Protein AF-A0A816TPK3-F1 (afdb_monomer)

Foldseek 3Di:
DDDPPPPPPDPLVVVPDDLVVLLVVLVPDPAPVVLVVVCVVDVSSVVSSVVNPDHPDDCVVVPDPVVVVVCVVPDDDDD

Organism: Brassica napus (NCBI:txid3708)

Sequence (79 aa):
MREDRKVKGAVDKISNLPDVILQHILCFVPTTKVAISTSLLSRRWRHVWCEVQSISLDVDSLTSDPVIETLTRYTAPKT

pLDDT: mean 72.32, std 12.47, range [40.56, 89.19]

Structure (mmCIF, N/CA/C/O backbone):
data_AF-A0A816TPK3-F1
#
_entry.id   AF-A0A816TPK3-F1
#
loop_
_atom_site.group_PDB
_atom_site.id
_atom_site.type_symbol
_atom_site.label_atom_id
_atom_site.label_alt_id
_atom_site.label_comp_id
_atom_site.label_asym_id
_atom_site.label_entity_id
_atom_site.label_seq_id
_atom_site.pdbx_PDB_ins_code
_atom_site.Cartn_x
_atom_site.Cartn_y
_atom_site.Cartn_z
_atom_site.occupancy
_atom_site.B_iso_or_equiv
_atom_site.auth_seq_id
_atom_site.auth_comp_id
_atom_site.auth_asym_id
_atom_site.auth_atom_id
_atom_site.pdbx_PDB_model_num
ATOM 1 N N . MET A 1 1 ? -6.806 20.377 34.743 1.00 40.56 1 MET A N 1
ATOM 2 C CA . MET A 1 1 ? -7.531 19.358 33.956 1.00 40.56 1 MET A CA 1
ATOM 3 C C . MET A 1 1 ? -7.521 19.835 32.516 1.00 40.56 1 MET A C 1
ATOM 5 O O . MET A 1 1 ? -8.020 20.921 32.268 1.00 40.56 1 MET A O 1
ATOM 9 N N . ARG A 1 2 ? -6.807 19.149 31.618 1.00 44.41 2 ARG A N 1
ATOM 10 C CA . ARG A 1 2 ? -6.717 19.541 30.204 1.00 44.41 2 ARG A CA 1
ATOM 11 C C . ARG A 1 2 ? -7.883 18.866 29.498 1.00 44.41 2 ARG A C 1
ATOM 13 O O . ARG A 1 2 ? -7.955 17.647 29.521 1.00 44.41 2 ARG A O 1
ATOM 20 N N . GLU A 1 3 ? -8.817 19.647 28.971 1.00 46.28 3 GLU A N 1
ATOM 21 C CA . GLU A 1 3 ? -9.932 19.112 28.196 1.00 46.28 3 GLU A CA 1
ATOM 22 C C . GLU A 1 3 ? -9.405 18.394 26.958 1.00 46.28 3 GLU A C 1
ATOM 24 O O . GLU A 1 3 ? -8.911 19.017 26.014 1.00 46.28 3 GLU A O 1
ATOM 29 N N . ASP A 1 4 ? -9.541 17.070 26.973 1.00 49.31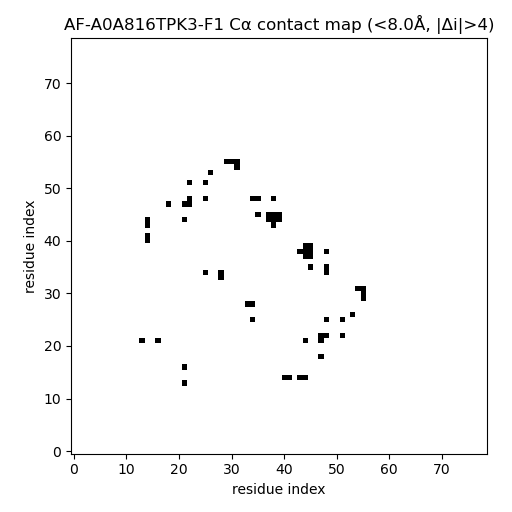 4 ASP A N 1
ATOM 30 C CA . ASP A 1 4 ? -9.443 16.207 25.809 1.00 49.31 4 ASP A CA 1
ATOM 31 C C . ASP A 1 4 ? -10.557 16.589 24.828 1.00 49.31 4 ASP A C 1
ATOM 33 O O . ASP A 1 4 ? -11.630 15.982 24.773 1.00 49.31 4 ASP A O 1
ATOM 37 N N . ARG A 1 5 ? -10.322 17.637 24.032 1.00 54.16 5 ARG A N 1
ATOM 38 C CA . ARG A 1 5 ? -11.118 17.912 22.837 1.00 54.16 5 ARG A CA 1
ATOM 39 C C . ARG A 1 5 ? -10.868 16.766 21.868 1.00 54.16 5 ARG A C 1
ATOM 41 O O . ARG A 1 5 ? -9.996 16.837 21.006 1.00 54.16 5 ARG A O 1
ATOM 48 N N . LYS A 1 6 ? -11.648 15.696 22.010 1.00 55.69 6 LYS A N 1
ATOM 49 C CA . LYS A 1 6 ? -11.798 14.662 20.994 1.00 55.69 6 LYS A CA 1
ATOM 50 C C . LYS A 1 6 ? -12.438 15.339 19.790 1.00 55.69 6 LYS A C 1
ATOM 52 O O . LYS A 1 6 ? -13.660 15.400 19.671 1.00 55.69 6 LYS A O 1
ATOM 57 N N . VAL A 1 7 ? -11.597 15.907 18.925 1.00 61.44 7 VAL A N 1
ATOM 58 C CA . VAL A 1 7 ? -11.974 16.268 17.562 1.00 61.44 7 VAL A CA 1
ATOM 59 C C . VAL A 1 7 ? -12.711 15.041 17.041 1.00 61.44 7 VAL A C 1
ATOM 61 O O . VAL A 1 7 ? -12.149 13.943 17.056 1.00 61.44 7 VAL A O 1
ATOM 64 N N . LYS A 1 8 ? -13.994 15.186 16.688 1.00 58.41 8 LYS A N 1
ATOM 65 C CA . LYS A 1 8 ? -14.725 14.160 15.940 1.00 58.41 8 LYS A CA 1
ATOM 66 C C . LYS A 1 8 ? -14.023 14.076 14.589 1.00 58.41 8 LYS A C 1
ATOM 68 O O . LYS A 1 8 ? -14.406 14.750 13.640 1.00 58.41 8 LYS A O 1
ATOM 73 N N . GLY A 1 9 ? -12.900 13.361 14.577 1.00 61.34 9 GLY A N 1
ATOM 74 C CA . GLY A 1 9 ? -12.062 13.166 13.417 1.00 61.34 9 GLY A CA 1
ATOM 75 C C . GLY A 1 9 ? -12.940 12.578 12.338 1.00 61.34 9 GLY A C 1
ATOM 76 O O . GLY A 1 9 ? -13.763 11.702 12.624 1.00 61.34 9 GLY A O 1
ATOM 77 N N . ALA A 1 10 ? -12.810 13.113 11.127 1.00 68.88 10 ALA A N 1
ATOM 78 C CA . ALA A 1 10 ? -13.397 12.508 9.948 1.00 68.88 10 ALA A CA 1
ATOM 79 C C . ALA A 1 10 ? -13.180 10.993 10.039 1.00 68.88 10 ALA A C 1
ATOM 81 O O . ALA A 1 10 ? -12.057 10.548 10.281 1.00 68.88 10 ALA A O 1
ATOM 82 N N . VAL A 1 11 ? -14.269 10.223 9.959 1.00 76.06 11 VAL A N 1
ATOM 83 C CA . VAL A 1 11 ? -14.202 8.762 10.037 1.00 76.06 11 VAL A CA 1
ATOM 84 C C . VAL A 1 11 ? -13.168 8.317 9.013 1.00 76.06 11 VAL A C 1
ATOM 86 O O . VAL A 1 11 ? -13.327 8.610 7.828 1.00 76.06 11 VAL A O 1
ATOM 89 N N . ASP A 1 12 ? -12.101 7.662 9.466 1.00 76.50 12 ASP A N 1
ATOM 90 C CA . ASP A 1 12 ? -11.048 7.172 8.584 1.00 76.50 12 ASP A CA 1
ATOM 91 C C . ASP A 1 12 ? -11.598 5.984 7.789 1.00 76.50 12 ASP A C 1
ATOM 93 O O . ASP A 1 12 ? -11.499 4.821 8.180 1.00 76.50 12 ASP A O 1
ATOM 97 N N . LYS A 1 13 ? -12.300 6.298 6.700 1.00 84.88 13 LYS A N 1
ATOM 98 C CA . LYS A 1 13 ? -12.998 5.317 5.868 1.00 84.88 13 LYS A CA 1
ATOM 99 C C . LYS A 1 13 ? -12.025 4.349 5.214 1.00 84.88 13 LYS A C 1
ATOM 101 O O . LYS A 1 13 ? -12.401 3.207 4.995 1.00 84.88 13 LYS A O 1
ATOM 106 N N . ILE A 1 14 ? -10.799 4.793 4.933 1.00 84.56 14 ILE A N 1
ATOM 107 C CA . ILE A 1 14 ? -9.811 3.967 4.247 1.00 84.56 14 ILE A CA 1
ATOM 108 C C . ILE A 1 14 ? -9.239 2.940 5.227 1.00 84.56 14 ILE A C 1
ATOM 110 O O . ILE A 1 14 ? -9.250 1.754 4.923 1.00 84.56 14 ILE A O 1
ATOM 114 N N . SER A 1 15 ? -8.874 3.337 6.452 1.00 80.94 15 SER A N 1
ATOM 115 C CA . SER A 1 15 ? -8.425 2.380 7.483 1.00 80.94 15 SER A CA 1
ATOM 116 C C . SER A 1 15 ? -9.522 1.431 7.992 1.00 80.94 15 SER A C 1
ATOM 118 O O . SER A 1 15 ? -9.210 0.434 8.646 1.00 80.94 15 SER A O 1
ATOM 120 N N . ASN A 1 16 ? -10.799 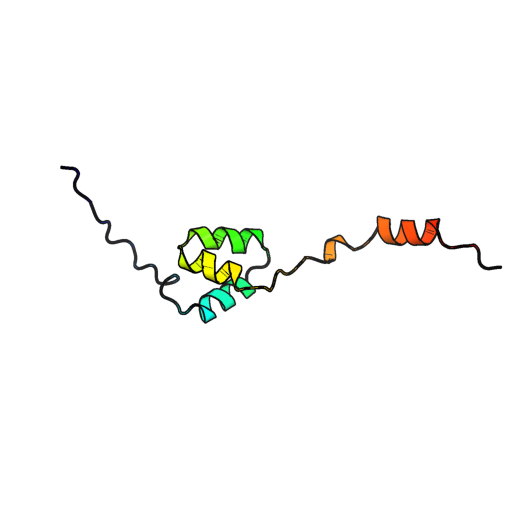1.724 7.722 1.00 86.00 16 ASN A N 1
ATOM 121 C CA . ASN A 1 16 ? -11.922 0.834 8.036 1.00 86.00 16 ASN A CA 1
ATOM 122 C C . ASN A 1 16 ? -12.156 -0.256 6.977 1.00 86.00 16 ASN A C 1
ATOM 124 O O . ASN A 1 16 ? -12.958 -1.158 7.214 1.00 86.00 16 ASN A O 1
ATOM 128 N N . LEU A 1 17 ? -11.469 -0.207 5.833 1.00 89.19 17 LEU A N 1
ATOM 129 C CA . LEU A 1 17 ? -11.583 -1.243 4.810 1.00 89.19 17 LEU A CA 1
ATOM 130 C C . LEU A 1 17 ? -10.963 -2.576 5.281 1.00 89.19 17 LEU A C 1
ATOM 132 O O . LEU A 1 17 ? -10.098 -2.596 6.168 1.00 89.19 17 LEU A O 1
ATOM 136 N N . PRO A 1 18 ? -11.394 -3.714 4.708 1.00 88.38 18 PRO A N 1
ATOM 137 C CA . PRO A 1 18 ? -10.730 -4.999 4.906 1.00 88.38 18 PRO A CA 1
ATOM 138 C C . PRO A 1 18 ? -9.289 -4.971 4.389 1.00 88.38 18 PRO A C 1
ATOM 140 O O . PRO A 1 18 ? -9.005 -4.317 3.383 1.00 88.38 18 PRO A O 1
ATOM 143 N N . ASP A 1 19 ? -8.400 -5.736 5.025 1.00 85.25 19 ASP A N 1
ATOM 144 C CA . ASP A 1 19 ? -6.971 -5.753 4.679 1.00 85.25 19 ASP A CA 1
ATOM 145 C C . ASP A 1 19 ? -6.730 -6.150 3.216 1.00 85.25 19 ASP A C 1
ATOM 147 O O . ASP A 1 19 ? -5.882 -5.557 2.564 1.00 85.25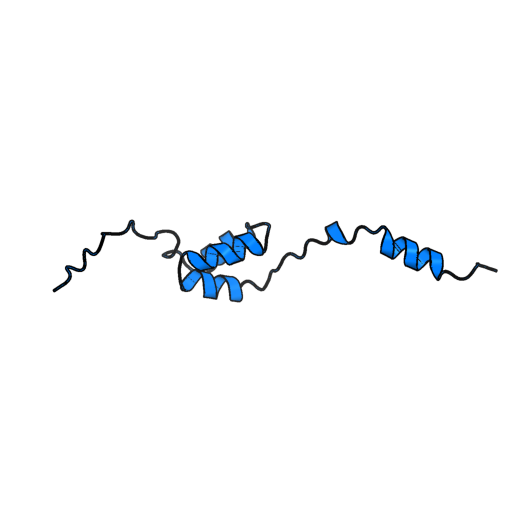 19 ASP A O 1
ATOM 151 N N . VAL A 1 20 ? -7.553 -7.037 2.647 1.00 86.25 20 VAL A N 1
ATOM 152 C CA . VAL A 1 20 ? -7.494 -7.421 1.221 1.00 86.25 20 VAL A CA 1
ATOM 153 C C . VAL A 1 20 ? -7.613 -6.210 0.287 1.00 86.25 20 VAL A C 1
ATOM 155 O O . VAL A 1 20 ? -6.898 -6.117 -0.708 1.00 86.25 20 VAL A O 1
ATOM 158 N N . ILE A 1 21 ? -8.484 -5.248 0.608 1.00 88.19 21 ILE A N 1
ATOM 159 C CA . ILE A 1 21 ? -8.647 -4.030 -0.198 1.00 88.19 21 ILE A CA 1
ATOM 160 C C . ILE A 1 21 ? -7.440 -3.110 -0.019 1.00 88.19 21 ILE A C 1
ATOM 162 O O . ILE A 1 21 ? -6.975 -2.510 -0.985 1.00 88.19 21 ILE A O 1
ATOM 166 N N . LEU A 1 22 ? -6.899 -3.032 1.198 1.00 86.75 22 LEU A N 1
ATOM 167 C CA . LEU A 1 22 ? -5.684 -2.270 1.483 1.00 86.75 22 LEU A CA 1
ATOM 168 C C . LEU A 1 22 ? -4.475 -2.837 0.722 1.00 86.75 22 LEU A C 1
ATOM 170 O O . LEU A 1 22 ? -3.737 -2.072 0.108 1.00 86.75 22 LEU A O 1
ATOM 174 N N . GLN A 1 23 ? -4.315 -4.163 0.685 1.00 84.69 23 GLN A N 1
ATOM 175 C CA . GLN A 1 23 ? -3.292 -4.837 -0.123 1.00 84.69 23 GLN A CA 1
ATOM 176 C C . GLN A 1 23 ? -3.468 -4.513 -1.606 1.00 84.69 23 GLN A C 1
ATOM 178 O O . GLN A 1 23 ? -2.498 -4.196 -2.288 1.00 84.69 23 GLN A O 1
ATOM 183 N N . HIS A 1 24 ? -4.709 -4.523 -2.097 1.00 85.31 24 HIS A N 1
ATOM 184 C CA . HIS A 1 24 ? -4.995 -4.197 -3.489 1.00 85.31 24 HIS A CA 1
ATOM 185 C C . HIS A 1 24 ? -4.608 -2.753 -3.833 1.00 85.31 24 HIS A C 1
ATOM 187 O O . HIS A 1 24 ? -3.971 -2.521 -4.854 1.00 85.31 24 HIS A O 1
ATOM 193 N N . ILE A 1 25 ? -4.908 -1.793 -2.950 1.00 86.25 25 ILE A N 1
ATOM 194 C CA . ILE A 1 25 ? -4.465 -0.398 -3.090 1.00 86.25 25 ILE A CA 1
ATOM 195 C C . ILE A 1 25 ? -2.935 -0.323 -3.147 1.00 86.25 25 ILE A C 1
ATOM 197 O O . ILE A 1 25 ? -2.401 0.369 -4.009 1.00 86.25 25 ILE A O 1
ATOM 201 N N . LEU A 1 26 ? -2.232 -1.049 -2.271 1.00 81.75 26 LEU A N 1
ATOM 202 C CA . LEU A 1 26 ? -0.766 -1.087 -2.250 1.00 81.75 26 LEU A CA 1
ATOM 203 C C . LEU A 1 26 ? -0.167 -1.690 -3.526 1.00 81.75 26 LEU A C 1
ATOM 205 O O . LEU A 1 26 ? 0.861 -1.199 -3.981 1.00 81.75 26 LEU A O 1
ATOM 209 N N . CYS A 1 27 ? -0.815 -2.680 -4.145 1.00 80.88 27 CYS A N 1
ATOM 210 C CA . CYS A 1 27 ? -0.385 -3.228 -5.437 1.00 80.88 27 CYS A CA 1
ATOM 211 C C . CYS A 1 27 ? -0.448 -2.204 -6.580 1.00 80.88 27 CYS A C 1
ATOM 213 O O . CYS A 1 27 ? 0.297 -2.331 -7.548 1.00 80.88 27 CYS A O 1
ATOM 215 N N . PHE A 1 28 ? -1.306 -1.184 -6.483 1.00 81.38 28 PHE A N 1
ATOM 216 C CA . PHE A 1 28 ? -1.348 -0.086 -7.455 1.00 81.38 28 PHE A CA 1
ATOM 217 C C . PHE A 1 28 ? -0.305 1.003 -7.186 1.00 81.38 28 PHE A C 1
ATOM 219 O O . PHE A 1 28 ? -0.179 1.935 -7.981 1.00 81.38 28 PHE A O 1
ATOM 226 N N . VAL A 1 29 ? 0.435 0.926 -6.077 1.00 80.00 29 VAL A N 1
ATOM 227 C CA . VAL A 1 29 ? 1.455 1.918 -5.750 1.00 80.00 29 VAL A CA 1
ATOM 228 C C . VAL A 1 29 ? 2.753 1.574 -6.493 1.00 80.00 29 VAL A C 1
ATOM 230 O O . VAL A 1 29 ? 3.360 0.547 -6.198 1.00 80.00 29 VAL A O 1
ATOM 233 N N . PRO A 1 30 ? 3.243 2.439 -7.404 1.00 69.44 30 PRO A N 1
ATOM 234 C CA . PRO A 1 30 ? 4.370 2.095 -8.278 1.00 69.44 30 PRO A CA 1
ATOM 235 C C . PRO A 1 30 ? 5.711 1.965 -7.552 1.00 69.44 30 PRO A C 1
ATOM 237 O O . PRO A 1 30 ? 6.644 1.369 -8.072 1.00 69.44 30 PRO A O 1
ATOM 240 N N . THR A 1 31 ? 5.851 2.584 -6.376 1.00 74.31 31 THR A N 1
ATOM 241 C CA . THR A 1 31 ? 7.135 2.663 -5.673 1.00 74.31 31 THR A CA 1
ATOM 242 C C . THR A 1 31 ? 7.008 2.267 -4.214 1.00 74.31 31 THR A C 1
ATOM 244 O O . THR A 1 31 ? 6.120 2.714 -3.483 1.00 74.31 31 THR A O 1
ATOM 247 N N . THR A 1 32 ? 7.991 1.498 -3.752 1.00 77.12 32 THR A N 1
ATOM 248 C CA . THR A 1 32 ? 8.125 1.080 -2.351 1.00 77.12 32 THR A CA 1
ATOM 249 C C . THR A 1 32 ? 8.134 2.266 -1.386 1.00 77.12 32 THR A C 1
ATOM 251 O O . THR A 1 32 ? 7.556 2.183 -0.309 1.00 77.12 32 THR A O 1
ATOM 254 N N . LYS A 1 33 ? 8.706 3.414 -1.776 1.00 80.44 33 LYS A N 1
ATOM 255 C CA . LYS A 1 33 ? 8.688 4.647 -0.966 1.00 80.44 33 LYS A CA 1
ATOM 256 C C . LYS A 1 33 ? 7.274 5.153 -0.679 1.00 80.44 33 LYS A C 1
ATOM 258 O O . LYS A 1 33 ? 6.986 5.530 0.456 1.00 80.44 33 LYS A O 1
ATOM 263 N N . VAL A 1 34 ? 6.406 5.175 -1.689 1.00 80.06 34 VAL A N 1
ATOM 264 C CA . VAL A 1 34 ? 5.020 5.637 -1.525 1.00 80.06 34 VAL A CA 1
ATOM 265 C C . VAL A 1 34 ? 4.213 4.601 -0.749 1.00 80.06 34 VAL A C 1
ATOM 267 O O . VAL A 1 34 ? 3.409 4.955 0.102 1.00 80.06 34 VAL A O 1
ATOM 270 N N . ALA A 1 35 ? 4.481 3.314 -0.949 1.00 80.75 35 ALA A N 1
ATOM 271 C CA . ALA A 1 35 ? 3.810 2.277 -0.183 1.00 80.75 35 ALA A CA 1
ATOM 272 C C . ALA A 1 35 ? 4.197 2.336 1.312 1.00 80.75 35 ALA A C 1
ATOM 274 O O . ALA A 1 35 ? 3.323 2.307 2.177 1.00 80.75 35 ALA A O 1
ATOM 275 N N . ILE A 1 36 ? 5.474 2.576 1.635 1.00 80.62 36 ILE A N 1
ATOM 276 C CA . ILE A 1 36 ? 5.938 2.802 3.015 1.00 80.62 36 ILE A CA 1
ATOM 277 C C . ILE A 1 36 ? 5.296 4.054 3.623 1.00 80.62 36 ILE A C 1
ATOM 279 O O . ILE A 1 36 ? 4.949 4.037 4.805 1.00 80.62 36 ILE A O 1
ATOM 283 N N . SER A 1 37 ? 5.096 5.133 2.861 1.00 84.25 37 SER A N 1
ATOM 284 C CA . SER A 1 37 ? 4.472 6.346 3.408 1.00 84.25 37 SER A CA 1
ATOM 285 C C . SER A 1 37 ? 3.013 6.116 3.818 1.00 84.25 37 SER A C 1
ATOM 287 O O . SER A 1 37 ? 2.571 6.690 4.814 1.00 84.25 37 SER A O 1
ATOM 289 N N . THR A 1 38 ? 2.292 5.194 3.165 1.00 84.75 38 THR A N 1
ATOM 290 C CA . THR A 1 38 ? 0.938 4.802 3.602 1.00 84.75 38 THR A CA 1
ATOM 291 C C . THR A 1 38 ? 0.916 4.114 4.972 1.00 84.75 38 THR A C 1
ATOM 293 O O . THR A 1 38 ? -0.096 4.170 5.665 1.00 84.75 38 THR A O 1
ATOM 296 N N . SER A 1 39 ? 2.039 3.560 5.453 1.00 83.75 39 SER A N 1
ATOM 297 C CA . SER A 1 39 ? 2.132 2.998 6.813 1.00 83.75 39 SER A CA 1
ATOM 298 C C . SER A 1 39 ? 1.947 4.042 7.925 1.00 83.75 39 SER A C 1
ATOM 300 O O . SER A 1 39 ? 1.748 3.681 9.088 1.00 83.75 39 SER A O 1
ATOM 302 N N . LEU A 1 40 ? 1.993 5.333 7.576 1.00 84.75 40 LEU A N 1
ATOM 303 C CA . LEU A 1 40 ? 1.727 6.452 8.477 1.00 84.75 40 LEU A CA 1
ATOM 304 C C . LEU A 1 40 ? 0.227 6.729 8.665 1.00 84.75 40 LEU A C 1
ATOM 306 O O . LEU A 1 40 ? -0.126 7.400 9.633 1.00 84.75 40 LEU A O 1
ATOM 310 N N . LEU A 1 41 ? -0.650 6.215 7.788 1.00 81.69 41 LEU A N 1
ATOM 311 C CA . LEU A 1 41 ? -2.099 6.452 7.870 1.00 81.69 41 LEU A CA 1
ATOM 312 C C . LEU A 1 41 ? -2.701 5.810 9.126 1.00 81.69 41 LEU A C 1
ATOM 314 O O . LEU A 1 41 ? -3.474 6.440 9.841 1.00 81.69 41 LEU A O 1
ATOM 318 N N . SER A 1 42 ? -2.326 4.562 9.427 1.00 83.81 42 SER A N 1
ATOM 319 C CA . SER A 1 42 ? -2.666 3.919 10.699 1.00 83.81 42 SER A CA 1
ATOM 320 C C . SER A 1 42 ? -1.798 2.691 10.982 1.00 83.81 42 SER A C 1
ATOM 322 O O . SER A 1 42 ? -1.112 2.160 10.108 1.00 83.81 42 SER A O 1
ATOM 324 N N . ARG A 1 43 ? -1.876 2.177 12.218 1.00 83.50 43 ARG A N 1
ATOM 325 C CA . ARG A 1 43 ? -1.189 0.938 12.627 1.00 83.50 43 ARG A CA 1
ATOM 326 C C . ARG A 1 43 ? -1.546 -0.269 11.750 1.00 83.50 43 ARG A C 1
ATOM 328 O O . ARG A 1 43 ? -0.733 -1.181 11.651 1.00 83.50 43 ARG A O 1
ATOM 335 N N . ARG A 1 44 ? -2.733 -0.291 11.128 1.00 85.00 44 ARG A N 1
ATOM 336 C CA . ARG A 1 44 ? -3.144 -1.385 10.230 1.00 85.00 44 ARG A CA 1
ATOM 337 C C . ARG A 1 44 ? -2.354 -1.371 8.927 1.00 85.00 44 ARG A C 1
ATOM 339 O O . ARG A 1 44 ? -1.809 -2.401 8.561 1.00 85.00 44 ARG A O 1
ATOM 346 N N . TRP A 1 45 ? -2.183 -0.208 8.300 1.00 87.69 45 TRP A N 1
ATOM 347 C CA . TRP A 1 45 ? -1.417 -0.076 7.052 1.00 87.69 45 TRP A CA 1
ATOM 348 C C . TRP A 1 45 ? 0.026 -0.553 7.179 1.00 87.69 45 TRP A C 1
ATOM 350 O O . TRP A 1 45 ? 0.569 -1.123 6.240 1.00 87.69 45 TRP A O 1
ATOM 360 N N . ARG A 1 46 ? 0.641 -0.378 8.354 1.00 84.62 46 ARG A N 1
ATOM 361 C CA . ARG A 1 46 ? 1.976 -0.920 8.632 1.00 84.62 46 ARG A CA 1
ATOM 362 C C . ARG A 1 46 ? 2.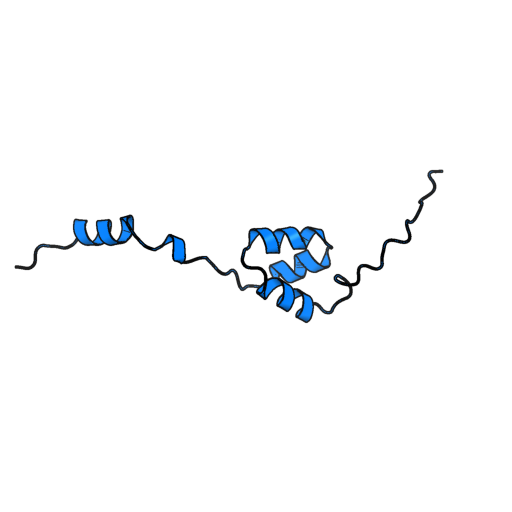016 -2.452 8.572 1.00 84.62 46 ARG A C 1
ATOM 364 O O . ARG A 1 46 ? 2.977 -2.991 8.037 1.00 84.62 46 ARG A O 1
ATOM 371 N N . HIS A 1 47 ? 1.006 -3.134 9.112 1.00 84.00 47 HIS A N 1
ATOM 372 C CA . HIS A 1 47 ? 0.931 -4.598 9.049 1.00 84.00 47 HIS A CA 1
ATOM 373 C C . HIS A 1 47 ? 0.662 -5.072 7.623 1.00 84.00 47 HIS A C 1
ATOM 375 O O . HIS A 1 47 ? 1.388 -5.925 7.127 1.00 84.00 47 HIS A O 1
ATOM 381 N 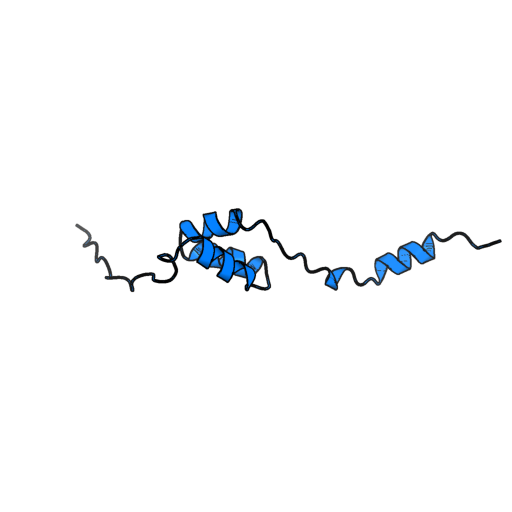N . VAL A 1 48 ? -0.298 -4.442 6.940 1.00 84.88 48 VAL A N 1
ATOM 382 C CA . VAL A 1 48 ? -0.655 -4.791 5.561 1.00 84.88 48 VAL A CA 1
ATOM 383 C C . VAL A 1 48 ? 0.536 -4.618 4.613 1.00 84.88 48 VAL A C 1
ATOM 385 O O . VAL A 1 48 ? 0.804 -5.498 3.806 1.00 84.88 48 VAL A O 1
ATOM 388 N N . TRP A 1 49 ? 1.298 -3.527 4.742 1.00 78.38 49 TRP A N 1
ATOM 389 C CA . TRP A 1 49 ? 2.524 -3.325 3.964 1.00 78.38 49 TRP A CA 1
ATOM 390 C C . TRP A 1 49 ? 3.558 -4.441 4.180 1.00 78.38 49 TRP A C 1
ATOM 392 O O . TRP A 1 49 ? 4.142 -4.912 3.211 1.00 78.38 49 TRP A O 1
ATOM 402 N N . CYS A 1 50 ? 3.770 -4.8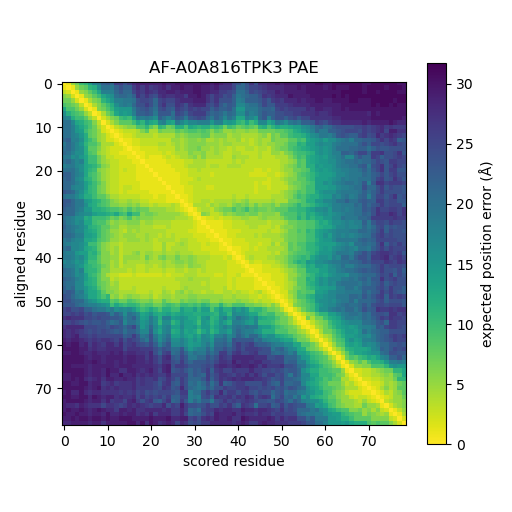94 5.420 1.00 72.75 50 CYS A N 1
ATOM 403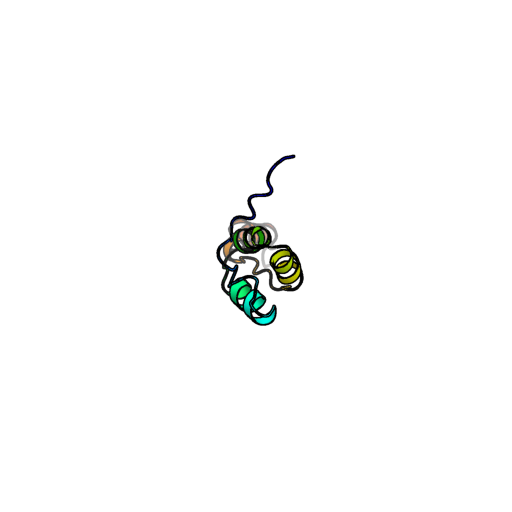 C CA . CYS A 1 50 ? 4.691 -6.004 5.692 1.00 72.75 50 CYS A CA 1
ATOM 404 C C . CYS A 1 50 ? 4.209 -7.349 5.125 1.00 72.75 50 CYS A C 1
ATOM 406 O O . CYS A 1 50 ? 5.037 -8.210 4.836 1.00 72.75 50 CYS A O 1
ATOM 408 N N . GLU A 1 51 ? 2.897 -7.547 4.987 1.00 73.31 51 GLU A N 1
ATOM 409 C CA . GLU A 1 51 ? 2.323 -8.767 4.405 1.00 73.31 51 GLU A CA 1
ATOM 410 C C . GLU A 1 51 ? 2.378 -8.785 2.873 1.00 73.31 51 GLU A C 1
ATOM 412 O O . GLU A 1 51 ? 2.463 -9.858 2.273 1.00 73.31 51 GLU A O 1
ATOM 417 N N . VAL A 1 52 ? 2.372 -7.617 2.222 1.00 68.06 52 VAL A N 1
ATOM 418 C CA . VAL A 1 52 ? 2.531 -7.507 0.767 1.00 68.06 52 VAL A CA 1
ATOM 419 C C . VAL A 1 52 ? 3.995 -7.784 0.402 1.00 68.06 52 VAL A C 1
ATOM 421 O O . VAL A 1 52 ? 4.818 -6.885 0.266 1.00 68.06 52 VAL A O 1
ATOM 424 N N . GLN A 1 53 ? 4.327 -9.061 0.199 1.00 60.19 53 GLN A N 1
ATOM 425 C CA . GLN A 1 53 ? 5.649 -9.535 -0.249 1.00 60.19 53 GLN A CA 1
ATOM 426 C C . GLN A 1 53 ? 5.990 -9.175 -1.712 1.00 60.19 53 GLN A C 1
ATOM 428 O O . GLN A 1 53 ? 6.997 -9.631 -2.249 1.00 60.19 53 GLN A O 1
ATOM 433 N N . SER A 1 54 ? 5.178 -8.355 -2.381 1.00 59.44 54 SER A N 1
ATOM 434 C CA . SER A 1 54 ? 5.383 -7.952 -3.774 1.00 59.44 54 SER A CA 1
ATOM 435 C C . SER A 1 54 ? 6.118 -6.612 -3.846 1.00 59.44 54 SER A C 1
ATOM 437 O O . SER A 1 54 ? 5.544 -5.581 -4.196 1.00 59.44 54 SER A O 1
ATOM 439 N N . ILE A 1 55 ? 7.409 -6.620 -3.515 1.00 58.19 55 ILE A N 1
ATOM 440 C CA . ILE A 1 55 ? 8.308 -5.522 -3.879 1.00 58.19 55 ILE A CA 1
ATOM 441 C C . ILE A 1 55 ? 8.590 -5.648 -5.381 1.00 58.19 55 ILE A C 1
ATOM 443 O O . ILE A 1 55 ? 9.335 -6.525 -5.813 1.00 58.19 55 ILE A O 1
ATOM 447 N N . SER A 1 56 ? 7.979 -4.771 -6.180 1.00 59.84 56 SER A N 1
ATOM 448 C CA . SER A 1 56 ? 8.414 -4.523 -7.555 1.00 59.84 56 SER A CA 1
ATOM 449 C C . SER A 1 56 ? 9.782 -3.844 -7.482 1.00 59.84 56 SER A C 1
ATOM 451 O O . SER A 1 56 ? 9.903 -2.681 -7.090 1.00 59.84 56 SER A O 1
ATOM 453 N N . LEU A 1 57 ? 10.831 -4.621 -7.750 1.00 56.00 57 LEU A N 1
ATOM 454 C CA . LEU A 1 57 ? 12.155 -4.084 -8.020 1.00 56.00 57 LEU A CA 1
ATOM 455 C C . LEU A 1 57 ? 12.140 -3.601 -9.463 1.00 56.00 57 LEU A C 1
ATOM 457 O O . LEU A 1 57 ? 11.887 -4.386 -10.374 1.00 56.00 57 LEU A O 1
ATOM 461 N N . ASP A 1 58 ? 12.363 -2.308 -9.644 1.00 62.31 58 ASP A N 1
ATOM 462 C CA . ASP A 1 58 ? 12.483 -1.710 -10.962 1.00 62.31 58 ASP A CA 1
ATOM 463 C C . ASP A 1 58 ? 13.764 -2.237 -11.627 1.00 62.31 58 ASP A C 1
ATOM 465 O O . ASP A 1 58 ? 14.881 -1.884 -11.243 1.00 62.31 58 ASP A O 1
ATOM 469 N N . VAL A 1 59 ? 13.597 -3.175 -12.561 1.00 59.16 59 VAL A N 1
ATOM 470 C CA . VAL A 1 59 ? 14.687 -3.804 -13.327 1.00 59.16 59 VAL A CA 1
ATOM 471 C C . VAL A 1 59 ? 15.167 -2.877 -14.452 1.00 59.16 59 VAL A C 1
ATOM 473 O O . VAL A 1 59 ? 16.166 -3.176 -15.098 1.00 59.16 59 VAL A O 1
ATOM 476 N N . ASP A 1 60 ? 14.550 -1.710 -14.657 1.00 58.34 60 ASP A N 1
ATOM 477 C CA . ASP A 1 60 ? 15.004 -0.770 -15.688 1.00 58.34 60 ASP A CA 1
ATOM 478 C C . ASP A 1 60 ? 16.342 -0.097 -15.340 1.00 58.34 60 ASP A C 1
ATOM 480 O O . ASP A 1 60 ? 17.043 0.375 -16.230 1.00 58.34 60 ASP A O 1
ATOM 484 N N . SER A 1 61 ? 16.807 -0.138 -14.082 1.00 57.53 61 SER A N 1
ATOM 485 C CA . SER A 1 61 ? 18.170 0.323 -13.765 1.00 57.53 61 SER A CA 1
ATOM 486 C C . SER A 1 61 ? 19.269 -0.678 -14.155 1.00 57.53 61 SER A C 1
ATOM 488 O O . SER A 1 61 ? 20.452 -0.371 -14.002 1.00 57.53 61 SER A O 1
ATOM 490 N N . LEU A 1 62 ? 18.914 -1.891 -14.600 1.00 54.84 62 LEU A N 1
ATOM 491 C CA . LEU A 1 62 ? 19.869 -2.930 -15.007 1.00 54.84 62 LEU A CA 1
ATOM 492 C C . LEU A 1 62 ? 20.125 -2.958 -16.515 1.00 54.84 62 LEU A C 1
ATOM 494 O O . LEU A 1 62 ? 20.943 -3.761 -16.964 1.00 54.84 62 LEU A O 1
ATOM 498 N N . THR A 1 63 ? 19.502 -2.078 -17.300 1.00 55.16 63 THR A N 1
ATOM 499 C CA . THR A 1 63 ? 19.905 -1.815 -18.689 1.00 55.16 63 THR A CA 1
ATOM 500 C C . THR A 1 63 ? 21.136 -0.890 -18.665 1.00 55.16 63 THR A C 1
ATOM 502 O O . THR A 1 63 ? 21.026 0.321 -18.786 1.00 55.16 63 THR A O 1
ATOM 505 N N . SER A 1 64 ? 22.269 -1.352 -18.134 1.00 57.84 64 SER A N 1
ATOM 506 C CA . SER A 1 64 ? 23.362 -2.034 -18.850 1.00 57.84 64 SER A CA 1
ATOM 507 C C . SER A 1 64 ? 24.124 -1.150 -19.836 1.00 57.84 64 SER A C 1
ATOM 509 O O . SER A 1 64 ? 24.103 -1.392 -21.035 1.00 57.84 64 SER A O 1
ATOM 511 N N . ASP A 1 65 ? 24.923 -0.242 -19.281 1.00 59.75 65 ASP A N 1
ATOM 512 C 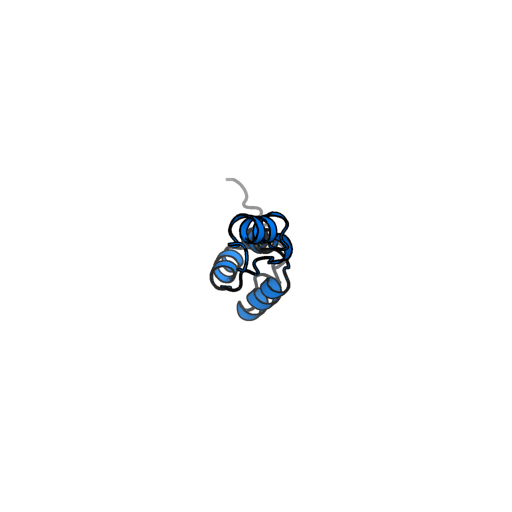CA . ASP A 1 65 ? 26.272 0.023 -19.792 1.00 59.75 65 ASP A CA 1
ATOM 513 C C . ASP A 1 65 ? 27.332 -0.902 -19.138 1.00 59.75 65 ASP A C 1
ATOM 515 O O . ASP A 1 65 ? 28.090 -1.547 -19.866 1.00 59.75 65 ASP A O 1
ATOM 519 N N . PRO A 1 66 ? 27.372 -1.117 -17.800 1.00 61.88 66 PRO A N 1
ATOM 520 C CA . PRO A 1 66 ? 28.496 -1.841 -17.197 1.00 61.88 66 PRO A CA 1
ATOM 521 C C . PRO A 1 66 ? 28.452 -3.362 -17.408 1.00 61.88 66 PRO A C 1
ATOM 523 O O . PRO A 1 66 ? 29.503 -3.990 -17.504 1.00 61.88 66 PRO A O 1
ATOM 526 N N . VAL A 1 67 ? 27.273 -3.993 -17.502 1.00 71.50 67 VAL A N 1
ATOM 527 C CA . VAL A 1 67 ? 27.193 -5.465 -17.637 1.00 71.50 67 VAL A CA 1
ATOM 528 C C . VAL A 1 67 ? 27.704 -5.912 -19.008 1.00 71.50 67 VAL A C 1
ATOM 530 O O . VAL A 1 67 ? 28.529 -6.821 -19.092 1.00 71.50 67 VAL A O 1
ATOM 533 N N . ILE A 1 68 ? 27.299 -5.230 -20.082 1.00 65.25 68 ILE A N 1
ATOM 534 C CA . ILE A 1 68 ? 27.789 -5.514 -21.440 1.00 65.25 68 ILE A CA 1
ATOM 535 C C . ILE A 1 68 ? 29.291 -5.197 -21.543 1.00 65.25 68 ILE A C 1
ATOM 537 O O . ILE A 1 68 ? 30.041 -5.956 -22.161 1.00 65.25 68 ILE A O 1
ATOM 541 N N . GLU A 1 69 ? 29.769 -4.145 -20.869 1.00 69.56 69 GLU A N 1
ATOM 542 C CA . GLU A 1 69 ? 31.202 -3.842 -20.788 1.00 69.56 69 GLU A CA 1
ATOM 543 C C . GLU A 1 69 ? 31.992 -4.949 -20.063 1.00 69.56 69 GLU A C 1
ATOM 545 O O . GLU A 1 69 ? 33.068 -5.351 -20.506 1.00 69.56 69 GLU A O 1
ATOM 550 N N . THR A 1 70 ? 31.456 -5.524 -18.980 1.00 76.38 70 THR A N 1
ATOM 551 C CA . THR A 1 70 ? 32.125 -6.653 -18.307 1.00 76.38 70 THR A CA 1
ATOM 552 C C . THR A 1 70 ? 32.179 -7.899 -19.188 1.00 76.38 70 THR A C 1
ATOM 554 O O . THR A 1 70 ? 33.210 -8.569 -19.235 1.00 76.38 70 THR A O 1
ATOM 557 N N . LEU A 1 71 ? 31.121 -8.183 -19.951 1.00 72.06 71 LEU A N 1
ATOM 558 C CA . LEU A 1 71 ? 31.096 -9.330 -20.859 1.00 72.06 71 LEU A CA 1
ATOM 559 C C . LEU A 1 71 ? 32.055 -9.148 -22.042 1.00 72.06 71 LEU A C 1
ATOM 561 O O . LEU A 1 71 ? 32.690 -10.115 -22.463 1.00 72.06 71 LEU A O 1
ATOM 565 N N . THR A 1 72 ? 32.222 -7.921 -22.541 1.00 72.12 72 THR A N 1
ATOM 566 C CA . THR A 1 72 ? 33.205 -7.624 -23.596 1.00 72.12 72 THR A CA 1
ATOM 567 C C . THR A 1 72 ? 34.643 -7.665 -23.077 1.00 72.12 72 THR A C 1
ATOM 569 O O . THR A 1 72 ? 35.511 -8.180 -23.778 1.00 72.12 72 THR A O 1
ATOM 572 N N . ARG A 1 73 ? 34.909 -7.230 -21.836 1.00 73.56 73 ARG A N 1
ATOM 573 C CA . ARG A 1 73 ? 36.258 -7.260 -21.238 1.00 73.56 73 ARG A CA 1
ATOM 574 C C . ARG A 1 73 ? 36.783 -8.673 -20.960 1.00 73.56 73 ARG A C 1
ATOM 576 O O . ARG A 1 73 ? 37.988 -8.890 -21.036 1.00 73.56 73 ARG A O 1
ATOM 583 N N . TYR A 1 74 ? 35.900 -9.616 -20.630 1.00 74.75 74 TYR A N 1
ATOM 584 C CA . TYR A 1 74 ? 36.282 -10.984 -20.250 1.00 74.75 74 TYR A CA 1
ATOM 585 C C . TYR A 1 74 ? 35.977 -12.049 -21.314 1.00 74.75 74 TYR A C 1
ATOM 587 O O . TYR A 1 74 ? 36.255 -13.228 -21.088 1.00 74.75 74 TYR A O 1
ATOM 595 N N . THR A 1 75 ? 35.442 -11.678 -22.481 1.00 82.62 75 THR A N 1
ATOM 596 C CA . THR A 1 75 ? 35.272 -12.637 -23.582 1.00 82.62 75 THR A CA 1
ATOM 597 C C . THR A 1 75 ? 36.628 -12.952 -24.207 1.00 82.62 75 THR A C 1
ATOM 599 O O . THR A 1 75 ? 37.287 -12.083 -24.773 1.00 82.62 75 THR A O 1
ATOM 602 N N . ALA A 1 76 ? 37.039 -14.218 -24.113 1.00 69.50 76 ALA A N 1
ATOM 603 C CA . ALA A 1 76 ? 38.239 -14.708 -24.774 1.00 69.50 76 ALA A CA 1
ATOM 604 C C . ALA A 1 76 ? 38.106 -14.572 -26.307 1.00 69.50 76 ALA A C 1
ATOM 606 O O . ALA A 1 76 ? 37.026 -14.851 -26.846 1.00 69.50 76 ALA A O 1
ATOM 607 N N . PRO A 1 77 ? 39.173 -14.175 -27.028 1.00 68.25 77 PRO A N 1
ATOM 608 C CA . PRO A 1 77 ? 39.153 -14.133 -28.484 1.00 68.25 77 PRO A CA 1
ATOM 609 C C . PRO A 1 77 ? 38.816 -15.518 -29.032 1.00 68.25 77 PRO A C 1
ATOM 611 O O . PRO A 1 77 ? 39.428 -16.513 -28.641 1.00 68.25 77 PRO A O 1
ATOM 614 N N . LYS A 1 78 ? 37.825 -15.586 -29.922 1.00 58.81 78 LYS A N 1
ATOM 615 C CA . LYS A 1 78 ? 37.487 -16.832 -30.611 1.00 58.81 78 LYS A CA 1
ATOM 616 C C . LYS A 1 78 ? 38.628 -17.155 -31.581 1.00 58.81 78 LYS A C 1
ATOM 618 O O . LYS A 1 78 ? 38.916 -16.341 -32.455 1.00 58.81 78 LYS A O 1
ATOM 623 N N . THR A 1 79 ? 39.287 -18.288 -31.349 1.00 57.09 79 THR A N 1
ATOM 624 C CA . THR A 1 79 ? 40.315 -18.895 -32.213 1.00 57.09 79 THR A CA 1
ATOM 625 C C . THR A 1 79 ? 39.740 -19.374 -33.532 1.00 57.09 79 THR A C 1
ATOM 627 O O . THR A 1 79 ? 38.605 -19.904 -33.487 1.00 57.09 79 THR A O 1
#

Secondary structure (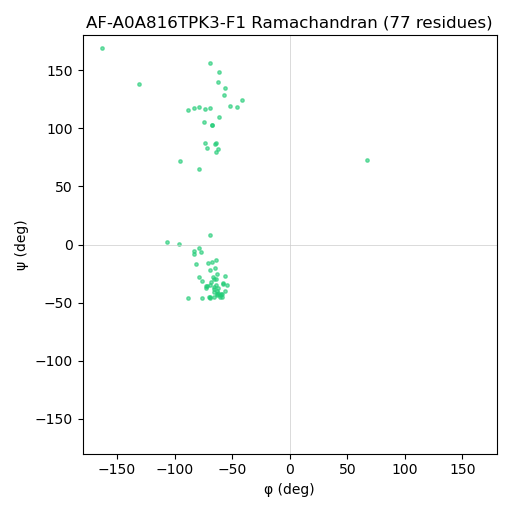DSSP, 8-state):
------------TTTTS-HHHHHHHHHT-S-HHHHHHHTTT-HHHHHHHHH-------GGGGS-SHHHHHHHHHPPPP-

Nearest PDB structures (foldseek):
  6brq-assembly1_B  TM=7.984E-01  e=5.888E-01  Oryza sativa Japonica Group
  6brq-assembly2_D  TM=8.037E-01  e=6.292E-01  Oryza sativa Japonica Group
  5hyw-assembly1_A  TM=7.612E-01  e=4.515E-01  Oryza sativa Japonica Group
  8if6-assembly1_A  TM=6.939E-01  e=5.510E-01  Oryza sativa Japonica Group

Solvent-accessible surface area (backbone atoms only — not comparable to full-atom values): 5237 Å² total; per-residue (Å²): 134,82,83,81,77,75,70,84,65,77,78,62,65,73,83,67,50,58,64,71,59,54,46,53,56,47,71,70,44,91,42,69,70,62,46,56,56,48,30,71,78,38,80,62,40,43,55,45,55,70,66,56,81,76,75,78,72,77,63,75,80,65,77,56,65,66,60,59,50,51,53,62,74,69,55,74,82,85,128

Mean predicted aligned error: 14.94 Å

Radius of gyration: 22.97 Å; Cα contacts (8 Å, |Δi|>4): 33; chains: 1; bounding box: 55×38×66 Å

InterPro domains:
  IPR001810 F-box domain [PF00646] (14-52)
  IPR036047 F-box-like domain superfamily [SSF81383] (11-56)
  IPR053781 F-box/LRR-repeat protein 13-like, F-box domain [cd22160] (14-49)